Protein AF-A0A484NCB9-F1 (afdb_monomer_lite)

Structure (mmCIF, N/CA/C/O backbone):
data_AF-A0A484NCB9-F1
#
_entry.id   AF-A0A484NCB9-F1
#
loop_
_atom_site.group_PDB
_atom_site.id
_atom_site.type_symbol
_atom_site.label_atom_id
_atom_site.label_alt_id
_atom_site.label_comp_id
_atom_site.label_asym_id
_atom_site.label_entity_id
_atom_site.label_seq_id
_atom_site.pdbx_PDB_ins_code
_atom_site.Cartn_x
_atom_site.Cartn_y
_atom_site.Cartn_z
_atom_site.occupancy
_atom_site.B_iso_or_equiv
_atom_site.auth_seq_id
_atom_site.auth_comp_id
_atom_site.auth_asym_id
_atom_site.auth_atom_id
_atom_site.pdbx_PDB_model_num
ATOM 1 N N . MET A 1 1 ? 12.547 0.772 23.550 1.00 49.09 1 MET A N 1
ATOM 2 C CA . MET A 1 1 ? 12.240 -0.374 22.658 1.00 49.09 1 MET A CA 1
ATOM 3 C C . MET A 1 1 ? 11.432 0.002 21.409 1.00 49.09 1 MET A C 1
ATOM 5 O O . MET A 1 1 ? 11.645 -0.627 20.385 1.00 49.09 1 MET A O 1
ATOM 9 N N . ALA A 1 2 ? 10.554 1.018 21.429 1.00 60.69 2 ALA A N 1
ATOM 10 C CA . ALA A 1 2 ? 9.717 1.376 20.268 1.00 60.69 2 ALA A CA 1
ATOM 11 C C . ALA A 1 2 ? 10.479 1.891 19.018 1.00 60.69 2 ALA A C 1
ATOM 13 O O . ALA A 1 2 ? 9.976 1.778 17.903 1.00 60.69 2 ALA A O 1
ATOM 14 N N . THR A 1 3 ? 11.689 2.433 19.180 1.00 77.19 3 THR A N 1
ATOM 15 C CA . THR A 1 3 ? 12.475 3.041 18.088 1.00 77.19 3 THR A CA 1
ATOM 16 C C . THR A 1 3 ? 13.077 2.011 17.131 1.00 77.19 3 THR A C 1
ATOM 18 O O . THR A 1 3 ? 12.966 2.175 15.920 1.00 77.19 3 THR A O 1
ATOM 21 N N . ALA A 1 4 ? 13.616 0.906 17.653 1.00 82.25 4 ALA A N 1
ATOM 22 C CA . ALA A 1 4 ? 14.256 -0.137 16.847 1.00 82.25 4 ALA A CA 1
ATOM 23 C C . ALA A 1 4 ? 13.280 -0.809 15.860 1.00 82.25 4 ALA A C 1
ATOM 25 O O . ALA A 1 4 ? 13.630 -1.084 14.714 1.00 82.25 4 ALA A O 1
ATOM 26 N N . PHE A 1 5 ? 12.025 -1.020 16.274 1.00 73.25 5 PHE A N 1
ATOM 27 C CA . PHE A 1 5 ? 10.993 -1.581 15.398 1.00 73.25 5 PHE A CA 1
ATOM 28 C C . PHE A 1 5 ? 10.571 -0.599 14.296 1.00 73.25 5 PHE A C 1
ATOM 30 O O . PHE A 1 5 ? 10.388 -0.995 13.145 1.00 73.25 5 PHE A O 1
ATOM 37 N N . ALA A 1 6 ? 10.450 0.692 14.622 1.00 79.25 6 ALA A N 1
ATOM 38 C CA . ALA A 1 6 ? 10.128 1.727 13.643 1.00 79.25 6 ALA A CA 1
ATOM 39 C C . ALA A 1 6 ? 11.244 1.894 12.596 1.00 79.25 6 ALA A C 1
ATOM 41 O O . ALA A 1 6 ? 10.955 2.031 11.406 1.00 79.25 6 ALA A O 1
ATOM 42 N N . GLU A 1 7 ? 12.508 1.830 13.018 1.00 80.44 7 GLU A N 1
ATOM 43 C CA . GLU A 1 7 ? 13.670 1.855 12.125 1.00 80.44 7 GLU A CA 1
ATOM 44 C C . GLU A 1 7 ? 13.722 0.624 11.221 1.00 80.44 7 GLU A C 1
ATOM 46 O O . GLU A 1 7 ? 13.860 0.773 10.006 1.00 80.44 7 GLU A O 1
ATOM 51 N N . TRP A 1 8 ? 13.522 -0.577 11.772 1.00 82.75 8 TRP A N 1
ATOM 52 C CA . TRP A 1 8 ? 13.473 -1.809 10.983 1.00 82.75 8 TRP A CA 1
ATOM 53 C C . TRP A 1 8 ? 12.326 -1.803 9.967 1.00 82.75 8 TRP A C 1
ATOM 55 O O . TRP A 1 8 ? 12.533 -2.154 8.806 1.00 82.75 8 TRP A O 1
ATOM 65 N N . ASN A 1 9 ? 11.134 -1.345 10.360 1.00 79.38 9 ASN A N 1
ATOM 66 C CA . ASN A 1 9 ? 9.989 -1.224 9.458 1.00 79.38 9 ASN A CA 1
ATOM 67 C C . ASN A 1 9 ? 10.282 -0.228 8.320 1.00 79.38 9 ASN A C 1
ATOM 69 O O . ASN A 1 9 ? 10.051 -0.511 7.142 1.00 79.38 9 ASN A O 1
ATOM 73 N N . ARG A 1 10 ? 10.886 0.921 8.649 1.00 78.56 10 ARG A N 1
ATOM 74 C CA . ARG A 1 10 ? 11.286 1.927 7.658 1.00 78.56 10 ARG A CA 1
ATOM 75 C C . ARG A 1 10 ? 12.380 1.424 6.715 1.00 78.56 10 ARG A C 1
ATOM 77 O O . ARG A 1 10 ? 12.344 1.765 5.537 1.00 78.56 10 ARG A O 1
ATOM 84 N N . ALA A 1 11 ? 13.330 0.639 7.213 1.00 77.12 11 ALA A N 1
ATOM 85 C CA . ALA A 1 11 ? 14.410 0.073 6.411 1.00 77.12 11 ALA A CA 1
ATOM 86 C C . ALA A 1 11 ? 13.930 -1.082 5.516 1.00 77.12 11 ALA A C 1
ATOM 88 O O . ALA A 1 11 ? 14.348 -1.182 4.366 1.00 77.12 11 ALA A O 1
ATOM 89 N N . THR A 1 12 ? 13.036 -1.930 6.031 1.00 73.44 12 THR A N 1
ATOM 90 C CA . THR A 1 12 ? 12.596 -3.166 5.366 1.00 73.44 12 THR A CA 1
ATOM 91 C C . THR A 1 12 ? 11.456 -2.915 4.381 1.00 73.44 12 THR A C 1
ATOM 93 O O . THR A 1 12 ? 11.508 -3.366 3.239 1.00 73.44 12 THR A O 1
ATOM 96 N N . PHE A 1 13 ? 10.431 -2.169 4.799 1.00 70.94 13 PHE A N 1
ATOM 97 C CA . PHE A 1 13 ? 9.233 -1.915 3.990 1.00 70.94 13 PHE A CA 1
ATOM 98 C C . PHE A 1 13 ? 9.191 -0.485 3.447 1.00 70.94 13 PHE A C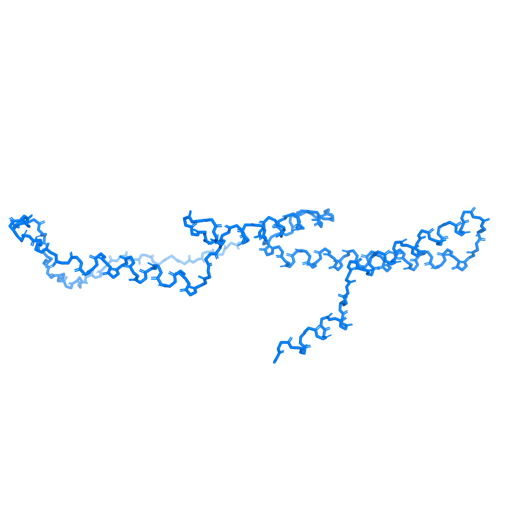 1
ATOM 100 O O . PHE A 1 13 ? 8.660 -0.240 2.359 1.00 70.94 13 PHE A O 1
ATOM 107 N N . GLY A 1 14 ? 9.779 0.466 4.178 1.00 82.56 14 GLY A N 1
ATOM 108 C CA . GLY A 1 14 ? 9.741 1.880 3.820 1.00 82.56 14 GLY A CA 1
ATOM 109 C C . GLY A 1 14 ? 8.308 2.394 3.682 1.00 82.56 14 GLY A C 1
ATOM 110 O O . GLY A 1 14 ? 7.394 1.954 4.374 1.00 82.56 14 GLY A O 1
ATOM 111 N N . ASN A 1 15 ? 8.096 3.352 2.778 1.00 85.69 15 ASN A N 1
ATOM 112 C CA . ASN A 1 15 ? 6.755 3.825 2.442 1.00 85.69 15 ASN A CA 1
ATOM 113 C C . AS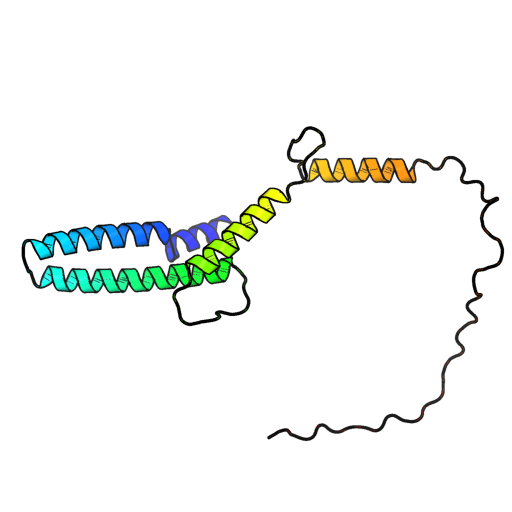N A 1 15 ? 6.278 3.158 1.141 1.00 85.69 15 ASN A C 1
ATOM 115 O O . ASN A 1 15 ? 6.596 3.627 0.044 1.00 85.69 15 ASN A O 1
ATOM 119 N N . ILE A 1 16 ? 5.501 2.078 1.279 1.00 88.56 16 ILE A N 1
ATOM 120 C CA . ILE A 1 16 ? 4.939 1.289 0.167 1.00 88.56 16 ILE A CA 1
ATOM 121 C C . ILE A 1 16 ? 4.144 2.184 -0.801 1.00 88.56 16 ILE A C 1
ATOM 123 O O . ILE A 1 16 ? 4.337 2.116 -2.016 1.00 88.56 16 ILE A O 1
ATOM 127 N N . HIS A 1 17 ? 3.340 3.114 -0.277 1.00 87.19 17 HIS A N 1
ATOM 128 C CA . HIS A 1 17 ? 2.559 4.057 -1.085 1.00 87.19 17 HIS A CA 1
ATOM 129 C C . HIS A 1 17 ? 3.455 4.990 -1.911 1.00 87.19 17 HIS A C 1
ATOM 131 O O . HIS A 1 17 ? 3.203 5.231 -3.095 1.00 87.19 17 HIS A O 1
ATOM 137 N N . GLN A 1 18 ? 4.539 5.491 -1.312 1.00 90.00 18 GLN A N 1
ATOM 138 C CA . GLN A 1 18 ? 5.505 6.332 -2.016 1.00 90.00 18 GLN A CA 1
ATOM 139 C C . GLN A 1 18 ? 6.270 5.535 -3.080 1.00 90.00 18 GLN A C 1
ATOM 141 O O . GLN A 1 18 ? 6.493 6.042 -4.182 1.00 90.00 18 GLN A O 1
ATOM 146 N N . ARG A 1 19 ? 6.639 4.282 -2.786 1.00 91.31 19 ARG A N 1
ATOM 147 C CA . ARG A 1 19 ? 7.293 3.376 -3.740 1.00 91.31 19 ARG A CA 1
ATOM 148 C C . ARG A 1 19 ? 6.407 3.131 -4.960 1.00 91.31 19 ARG A C 1
ATOM 150 O O . ARG A 1 19 ? 6.865 3.343 -6.081 1.00 91.31 19 ARG A O 1
ATOM 157 N N . LYS A 1 20 ? 5.134 2.790 -4.746 1.00 92.69 20 LYS A N 1
ATOM 158 C CA . LYS A 1 20 ? 4.115 2.640 -5.797 1.00 92.69 20 LYS A CA 1
ATOM 159 C C . LYS A 1 20 ? 3.980 3.905 -6.646 1.00 92.69 20 LYS A C 1
ATOM 161 O O . LYS A 1 20 ? 4.062 3.837 -7.870 1.00 92.69 20 LYS A O 1
ATOM 166 N N . LYS A 1 21 ? 3.866 5.079 -6.013 1.00 93.75 21 LYS A N 1
ATOM 167 C CA . LYS A 1 21 ? 3.795 6.373 -6.717 1.00 93.75 21 LYS A CA 1
ATOM 168 C C . LYS A 1 21 ? 5.025 6.624 -7.594 1.00 93.75 21 LYS A C 1
ATOM 170 O O . LYS A 1 21 ? 4.892 7.083 -8.726 1.00 93.75 21 LYS A O 1
ATOM 175 N N . ASN A 1 22 ? 6.218 6.318 -7.089 1.00 94.69 22 ASN A N 1
ATOM 176 C CA . ASN A 1 22 ? 7.464 6.481 -7.835 1.00 94.69 22 ASN A CA 1
ATOM 177 C C . ASN A 1 22 ? 7.567 5.492 -9.007 1.00 94.69 22 ASN A C 1
ATOM 179 O O . ASN A 1 22 ? 8.010 5.881 -10.086 1.00 94.69 22 ASN A O 1
ATOM 183 N N . LEU A 1 23 ? 7.151 4.236 -8.816 1.00 95.12 23 LEU A N 1
ATOM 184 C CA . LEU A 1 23 ? 7.132 3.224 -9.876 1.00 95.12 23 LEU A CA 1
ATOM 185 C C . LEU A 1 23 ? 6.174 3.610 -11.006 1.00 95.12 23 LEU A C 1
ATOM 187 O O . LEU A 1 23 ? 6.597 3.589 -12.158 1.00 95.12 23 LEU A O 1
ATOM 191 N N . ASN A 1 24 ? 4.960 4.068 -10.685 1.00 95.44 24 ASN A N 1
ATOM 192 C CA . ASN A 1 24 ? 4.003 4.557 -11.685 1.00 95.44 24 ASN A CA 1
ATOM 193 C C . ASN A 1 24 ? 4.574 5.721 -12.502 1.00 95.44 24 ASN A C 1
ATOM 195 O O . ASN A 1 24 ? 4.592 5.657 -13.726 1.00 95.44 24 ASN A O 1
ATOM 199 N N . LYS A 1 25 ? 5.154 6.735 -11.844 1.00 96.56 25 LYS A N 1
ATOM 200 C CA . LYS A 1 25 ? 5.793 7.866 -12.544 1.00 96.56 25 LYS A CA 1
ATOM 201 C C . LYS A 1 25 ? 6.924 7.427 -13.475 1.00 96.56 25 LYS A C 1
ATOM 203 O O . LYS A 1 25 ? 7.066 7.954 -14.576 1.00 96.56 25 LYS A O 1
ATOM 208 N N . ARG A 1 26 ? 7.758 6.480 -13.032 1.00 96.25 26 ARG A N 1
ATOM 209 C CA . ARG A 1 26 ? 8.851 5.943 -13.856 1.00 96.25 26 ARG A CA 1
ATOM 210 C C . ARG A 1 26 ? 8.310 5.154 -15.041 1.00 96.25 26 ARG A C 1
ATOM 212 O O . ARG A 1 26 ? 8.841 5.303 -16.135 1.00 96.25 26 ARG A O 1
ATOM 219 N N . LEU A 1 27 ? 7.269 4.351 -14.829 1.00 95.94 27 LEU A N 1
ATOM 220 C CA . LEU A 1 27 ? 6.626 3.573 -15.882 1.00 95.94 27 LEU A CA 1
ATOM 221 C C . LEU A 1 27 ? 5.996 4.491 -16.935 1.00 95.94 27 LEU A C 1
ATOM 223 O O . LEU A 1 27 ? 6.261 4.310 -18.115 1.00 95.94 27 LEU A O 1
ATOM 227 N N . GLU A 1 28 ? 5.273 5.533 -16.518 1.00 95.44 28 GLU A N 1
ATOM 228 C CA . GLU A 1 28 ? 4.736 6.559 -17.421 1.00 95.44 28 GLU A CA 1
ATOM 229 C C . GLU A 1 28 ? 5.830 7.246 -18.246 1.00 95.44 28 GLU A C 1
ATOM 231 O O . GLU A 1 28 ? 5.651 7.483 -19.439 1.00 95.44 28 GLU A O 1
ATOM 236 N N . GLY A 1 29 ? 6.965 7.582 -17.623 1.00 95.06 29 GLY A N 1
ATOM 237 C CA . GLY A 1 29 ? 8.095 8.193 -18.323 1.00 95.06 29 GLY A CA 1
ATOM 238 C C . GLY A 1 29 ? 8.714 7.262 -19.368 1.00 95.06 29 GLY A C 1
ATOM 239 O O . GLY A 1 29 ? 9.022 7.700 -20.473 1.00 95.06 29 GLY A O 1
ATOM 240 N N . VAL A 1 30 ? 8.857 5.973 -19.041 1.00 94.00 30 VAL A N 1
ATOM 241 C CA . VAL A 1 30 ? 9.361 4.957 -19.978 1.00 94.00 30 VAL A CA 1
ATOM 242 C C . VAL A 1 30 ? 8.371 4.716 -21.113 1.00 94.00 30 VAL A C 1
ATOM 244 O O . VAL A 1 30 ? 8.799 4.635 -22.260 1.00 94.00 30 VAL A O 1
ATOM 247 N N . GLN A 1 31 ? 7.069 4.674 -20.822 1.00 93.06 31 GLN A N 1
ATOM 248 C CA . GLN A 1 31 ? 6.034 4.508 -21.839 1.00 93.06 31 GLN A CA 1
ATOM 249 C C . GLN A 1 31 ? 6.045 5.675 -22.832 1.00 93.06 31 GLN A C 1
ATOM 251 O O . GLN A 1 31 ? 6.159 5.454 -24.031 1.00 93.06 31 GLN A O 1
ATOM 256 N N . ARG A 1 32 ? 6.086 6.920 -22.334 1.00 94.19 32 ARG A N 1
ATOM 257 C CA . ARG A 1 32 ? 6.228 8.115 -23.184 1.00 94.19 32 ARG A CA 1
ATOM 258 C C . ARG A 1 32 ? 7.506 8.094 -24.024 1.00 94.19 32 ARG A C 1
ATOM 260 O O . ARG A 1 32 ? 7.520 8.586 -25.149 1.00 94.19 32 ARG A O 1
ATOM 267 N N . ALA A 1 33 ? 8.607 7.565 -23.491 1.00 92.00 33 ALA A N 1
ATOM 268 C CA . ALA A 1 33 ? 9.848 7.433 -24.251 1.00 92.00 33 ALA A CA 1
ATOM 269 C C . ALA A 1 33 ? 9.730 6.377 -25.364 1.00 92.00 33 ALA A C 1
ATOM 271 O O . ALA A 1 33 ? 10.230 6.606 -26.466 1.00 92.00 33 ALA A O 1
ATOM 272 N N . LEU A 1 34 ? 9.042 5.261 -25.095 1.00 92.19 34 LEU A N 1
ATOM 273 C CA . LEU A 1 34 ? 8.769 4.201 -26.070 1.00 92.19 34 LEU A CA 1
ATOM 274 C C . LEU A 1 34 ? 7.848 4.665 -27.202 1.00 92.19 34 LEU A C 1
ATOM 276 O O . LEU A 1 34 ? 8.112 4.311 -28.349 1.00 92.19 34 LEU A O 1
ATOM 280 N N . ASP A 1 35 ? 6.851 5.504 -26.900 1.00 90.88 35 ASP A N 1
ATOM 281 C CA . ASP A 1 35 ? 5.950 6.095 -27.902 1.00 90.88 35 ASP A CA 1
ATOM 282 C C . ASP A 1 35 ? 6.715 6.951 -28.930 1.00 90.88 35 ASP A C 1
ATOM 284 O O . ASP A 1 35 ? 6.323 7.045 -30.090 1.00 90.88 35 ASP A O 1
ATOM 288 N N . ASN A 1 36 ? 7.838 7.552 -28.520 1.00 89.38 36 ASN A N 1
ATOM 289 C CA . ASN A 1 36 ? 8.696 8.345 -29.400 1.00 89.38 36 ASN A CA 1
ATOM 290 C C . ASN A 1 36 ? 9.741 7.495 -30.136 1.00 89.38 36 ASN A C 1
ATOM 292 O O . ASN A 1 36 ? 9.995 7.710 -31.322 1.00 89.38 36 ASN A O 1
ATOM 296 N N . LYS A 1 37 ? 10.417 6.577 -29.428 1.00 85.50 37 LYS A N 1
ATOM 297 C CA . LYS A 1 37 ? 11.475 5.726 -29.990 1.00 85.50 37 LYS A CA 1
ATOM 298 C C . LYS A 1 37 ? 11.480 4.345 -29.345 1.00 85.50 37 LYS A C 1
ATOM 300 O O . LYS A 1 37 ? 11.739 4.186 -28.152 1.00 85.50 37 LYS A O 1
ATOM 305 N N . HIS A 1 38 ? 11.326 3.325 -30.181 1.00 85.62 38 HIS A N 1
ATOM 306 C CA . HIS A 1 38 ? 11.371 1.936 -29.750 1.00 85.62 38 HIS A CA 1
ATOM 307 C C . HIS A 1 38 ? 12.826 1.477 -29.555 1.00 85.62 38 HIS A C 1
ATOM 309 O O . HIS A 1 38 ? 13.538 1.197 -30.517 1.00 85.62 38 HIS A O 1
ATOM 315 N N . HIS A 1 39 ? 13.285 1.406 -28.301 1.00 91.12 39 HIS A N 1
ATOM 316 C CA . HIS A 1 39 ? 14.633 0.939 -27.964 1.00 91.12 39 HIS A CA 1
ATOM 317 C C . HIS A 1 39 ? 14.579 -0.331 -27.092 1.00 91.12 39 HIS A C 1
ATOM 319 O O . HIS A 1 39 ? 13.900 -0.327 -26.060 1.00 91.12 39 HIS A O 1
ATOM 325 N N . PRO A 1 40 ? 15.323 -1.408 -27.419 1.00 90.69 40 PRO A N 1
ATOM 326 C CA . PRO A 1 40 ? 15.273 -2.670 -26.671 1.00 90.69 40 PRO A CA 1
ATOM 327 C C . PRO A 1 40 ? 15.555 -2.534 -25.167 1.00 90.69 40 PRO A C 1
ATOM 329 O O . PRO A 1 40 ? 14.960 -3.240 -24.350 1.00 90.69 40 PRO A O 1
ATOM 332 N N . SER A 1 41 ? 16.431 -1.601 -24.770 1.00 91.62 41 SER A N 1
ATOM 333 C CA . SER A 1 41 ? 16.714 -1.355 -23.347 1.00 91.62 41 SER A CA 1
ATOM 334 C C . SER A 1 41 ? 15.523 -0.749 -22.596 1.00 91.62 41 SER A C 1
ATOM 336 O O . SER A 1 41 ? 15.322 -1.086 -21.429 1.00 91.62 41 SER A O 1
ATOM 338 N N . LEU A 1 42 ? 14.710 0.085 -23.257 1.00 92.00 42 LEU A N 1
ATOM 339 C CA . LEU A 1 42 ? 13.512 0.687 -22.668 1.00 92.00 42 LEU A CA 1
ATOM 340 C C . LEU A 1 42 ? 12.427 -0.368 -22.454 1.00 92.00 42 LEU A C 1
ATOM 342 O O . LEU A 1 42 ? 11.849 -0.412 -21.376 1.00 92.00 42 LEU A O 1
ATOM 346 N N . ILE A 1 43 ? 12.241 -1.291 -23.401 1.00 92.69 43 ILE A N 1
ATOM 347 C CA . ILE A 1 43 ? 11.312 -2.428 -23.254 1.00 92.69 43 ILE A CA 1
ATOM 348 C C . ILE A 1 43 ? 11.728 -3.314 -22.069 1.00 92.69 43 ILE A C 1
ATOM 350 O O . ILE A 1 43 ? 10.906 -3.734 -21.252 1.00 92.69 43 ILE A O 1
ATOM 354 N N . LYS A 1 44 ? 13.031 -3.602 -21.939 1.00 94.88 44 LYS A N 1
ATOM 355 C CA . LYS A 1 44 ? 13.557 -4.381 -20.807 1.00 94.88 44 LYS A CA 1
ATOM 356 C C . LYS A 1 44 ? 13.333 -3.656 -19.476 1.00 94.88 44 LYS A C 1
ATOM 358 O O . LYS A 1 44 ? 12.998 -4.300 -18.478 1.00 94.88 44 LYS A O 1
ATOM 363 N N . LEU A 1 45 ? 13.513 -2.335 -19.458 1.00 94.56 45 LEU A N 1
ATOM 364 C CA . LEU A 1 45 ? 13.265 -1.498 -18.287 1.00 94.56 45 LEU A CA 1
ATOM 365 C C . LEU A 1 45 ? 11.776 -1.460 -17.923 1.00 94.56 45 LEU A C 1
ATOM 367 O O . LEU A 1 45 ? 11.445 -1.640 -16.757 1.00 94.56 45 LEU A O 1
ATOM 371 N N . GLU A 1 46 ? 10.888 -1.305 -18.900 1.00 94.62 46 GLU A N 1
ATOM 372 C CA . GLU A 1 46 ? 9.437 -1.328 -18.715 1.00 94.62 46 GLU A CA 1
ATOM 373 C C . GLU A 1 46 ? 8.982 -2.652 -18.083 1.00 94.62 46 GLU A C 1
ATOM 375 O O . GLU A 1 46 ? 8.337 -2.656 -17.034 1.00 94.62 46 GLU A O 1
ATOM 380 N N . LYS A 1 47 ? 9.422 -3.792 -18.637 1.00 95.56 47 LYS A N 1
ATOM 381 C CA . LYS A 1 47 ? 9.150 -5.126 -18.071 1.00 95.56 47 LYS A CA 1
ATOM 382 C C . LYS A 1 47 ? 9.675 -5.288 -16.645 1.00 95.56 47 LYS A C 1
ATOM 384 O O . LYS A 1 47 ? 9.108 -6.044 -15.858 1.00 95.56 47 LYS A O 1
ATOM 389 N N . LYS A 1 48 ? 10.790 -4.640 -16.298 1.00 96.50 48 LYS A N 1
ATOM 390 C CA . LYS A 1 48 ? 11.302 -4.633 -14.921 1.00 96.50 48 LYS A CA 1
ATOM 391 C C . LYS A 1 48 ? 10.399 -3.799 -14.010 1.00 96.50 48 LYS A C 1
ATOM 393 O O . LYS A 1 48 ? 9.998 -4.293 -12.966 1.00 96.50 48 LYS A O 1
ATOM 398 N N . LEU A 1 49 ? 10.045 -2.584 -14.426 1.00 96.00 49 LEU A N 1
ATOM 399 C CA . LEU A 1 49 ? 9.195 -1.682 -13.647 1.00 96.00 49 LEU A CA 1
ATOM 400 C C . LEU A 1 49 ? 7.799 -2.262 -13.401 1.00 96.00 49 LEU A C 1
ATOM 402 O O . LEU A 1 49 ? 7.298 -2.131 -12.290 1.00 96.00 49 LEU A O 1
ATOM 406 N N . ARG A 1 50 ? 7.204 -2.941 -14.391 1.00 95.44 50 ARG A N 1
ATOM 407 C CA . ARG A 1 50 ? 5.920 -3.645 -14.234 1.00 95.44 50 ARG A CA 1
ATOM 408 C C . ARG A 1 50 ? 5.994 -4.733 -13.159 1.00 95.44 50 ARG A C 1
ATOM 410 O O . ARG A 1 50 ? 5.181 -4.732 -12.248 1.00 95.44 50 ARG A O 1
ATOM 417 N N . ARG A 1 51 ? 7.026 -5.584 -13.192 1.00 96.00 51 ARG A N 1
ATOM 418 C CA . ARG A 1 51 ? 7.242 -6.611 -12.152 1.00 96.00 51 ARG A CA 1
ATOM 419 C C . ARG A 1 51 ? 7.465 -6.005 -10.767 1.00 96.00 51 ARG A C 1
ATOM 421 O O . ARG A 1 51 ? 6.929 -6.498 -9.781 1.00 96.00 51 ARG A O 1
ATOM 428 N N . ASP A 1 52 ? 8.250 -4.932 -10.683 1.00 94.25 52 ASP A N 1
ATOM 429 C CA . ASP A 1 52 ? 8.485 -4.233 -9.417 1.00 94.25 52 ASP A CA 1
ATOM 430 C C . ASP A 1 52 ? 7.190 -3.599 -8.872 1.00 94.25 52 ASP A C 1
ATOM 432 O O . ASP A 1 52 ? 6.995 -3.544 -7.654 1.00 94.25 52 ASP A O 1
ATOM 436 N N . LEU A 1 53 ? 6.309 -3.128 -9.761 1.00 94.19 53 LEU A N 1
ATOM 437 C CA . LEU A 1 53 ? 4.998 -2.588 -9.414 1.00 94.19 53 LEU A CA 1
ATOM 438 C C . LEU A 1 53 ? 4.058 -3.683 -8.908 1.00 94.19 53 LEU A C 1
ATOM 440 O O . LEU A 1 53 ? 3.499 -3.500 -7.831 1.00 94.19 53 LEU A O 1
ATOM 444 N N . ASP A 1 54 ? 3.956 -4.820 -9.599 1.00 92.12 54 ASP A N 1
ATOM 445 C CA . ASP A 1 54 ? 3.131 -5.959 -9.164 1.00 92.12 54 ASP A CA 1
ATOM 446 C C . ASP A 1 54 ? 3.541 -6.444 -7.770 1.00 92.12 54 ASP A C 1
ATOM 448 O O . ASP A 1 54 ? 2.704 -6.577 -6.879 1.00 92.12 54 ASP A O 1
ATOM 452 N N . ASN A 1 55 ? 4.847 -6.592 -7.530 1.00 91.75 55 ASN A N 1
ATOM 453 C CA . ASN A 1 55 ? 5.365 -6.945 -6.207 1.00 91.75 55 ASN A CA 1
ATOM 454 C C . ASN A 1 55 ? 4.977 -5.911 -5.139 1.00 91.75 55 ASN A C 1
ATOM 456 O O . ASN A 1 55 ? 4.641 -6.268 -4.012 1.00 91.75 55 ASN A O 1
ATOM 460 N N . THR A 1 56 ? 5.020 -4.620 -5.481 1.00 91.81 56 THR A N 1
ATOM 461 C CA . THR A 1 56 ? 4.652 -3.542 -4.551 1.00 91.81 56 THR A CA 1
ATOM 462 C C . THR A 1 56 ? 3.145 -3.541 -4.267 1.00 91.81 56 THR A C 1
ATOM 464 O O . THR A 1 56 ? 2.744 -3.296 -3.132 1.00 91.81 56 THR A O 1
ATOM 467 N N . LEU A 1 57 ? 2.311 -3.829 -5.270 1.00 89.31 57 LEU A N 1
ATOM 468 C CA . LEU A 1 57 ? 0.857 -3.933 -5.120 1.00 89.31 57 LEU A CA 1
ATOM 469 C C . LEU A 1 57 ? 0.466 -5.131 -4.251 1.00 89.31 57 LEU A C 1
ATOM 471 O O . LEU A 1 57 ? -0.374 -4.990 -3.369 1.00 89.31 57 LEU A O 1
ATOM 475 N N . HIS A 1 58 ? 1.131 -6.271 -4.430 1.00 87.75 58 HIS A N 1
ATOM 476 C CA . HIS A 1 58 ? 0.913 -7.443 -3.586 1.00 87.75 58 HIS A CA 1
ATOM 477 C C . HIS A 1 58 ? 1.294 -7.181 -2.118 1.00 87.75 58 HIS A C 1
ATOM 479 O O . HIS A 1 58 ? 0.570 -7.546 -1.194 1.00 87.75 58 HIS A O 1
ATOM 485 N N . GLN A 1 59 ? 2.400 -6.471 -1.878 1.00 88.12 59 GLN A N 1
ATOM 486 C CA . GLN A 1 59 ? 2.772 -6.036 -0.527 1.00 88.12 59 GLN A CA 1
ATOM 487 C C . GLN A 1 59 ? 1.743 -5.072 0.083 1.00 88.12 59 GLN A C 1
ATOM 489 O O . GLN A 1 59 ? 1.434 -5.174 1.269 1.00 88.12 59 GLN A O 1
ATOM 494 N N . GLU A 1 60 ? 1.213 -4.137 -0.712 1.00 88.25 60 GLU A N 1
ATOM 495 C CA . GLU A 1 60 ? 0.154 -3.212 -0.287 1.00 88.25 60 GLU A CA 1
ATOM 496 C C . GLU A 1 60 ? -1.132 -3.969 0.085 1.00 88.25 60 GLU A C 1
ATOM 498 O O . GLU A 1 60 ? -1.756 -3.661 1.098 1.00 88.25 60 GLU A O 1
ATOM 503 N N . GLU A 1 61 ? -1.503 -4.992 -0.683 1.00 85.38 61 GLU A N 1
ATOM 504 C CA . GLU A 1 61 ? -2.640 -5.866 -0.392 1.00 85.38 61 GLU A CA 1
ATOM 505 C C . GLU A 1 61 ? -2.489 -6.599 0.942 1.00 85.38 61 GLU A C 1
ATOM 507 O O . GLU A 1 61 ? -3.372 -6.496 1.797 1.00 85.38 61 GLU A O 1
ATOM 512 N N . ILE A 1 62 ? -1.351 -7.261 1.163 1.00 85.31 62 ILE A N 1
ATOM 513 C CA . ILE A 1 62 ? -1.060 -7.950 2.428 1.00 85.31 62 ILE A CA 1
ATOM 514 C C . ILE A 1 62 ? -1.094 -6.965 3.596 1.00 85.31 62 ILE A C 1
ATOM 516 O O . ILE A 1 62 ? -1.661 -7.268 4.647 1.00 85.31 62 ILE A O 1
ATOM 520 N N . PHE A 1 63 ? -0.516 -5.774 3.418 1.00 85.88 63 PHE A N 1
ATOM 521 C CA . PHE A 1 63 ? -0.537 -4.732 4.438 1.00 85.88 63 PHE A CA 1
ATOM 522 C C . PHE A 1 63 ? -1.974 -4.370 4.833 1.00 85.88 63 PHE A C 1
ATOM 524 O O . PHE A 1 63 ? -2.305 -4.369 6.020 1.00 85.88 63 PHE A O 1
ATOM 531 N N . TRP A 1 64 ? -2.850 -4.105 3.859 1.00 84.62 64 TRP A N 1
ATOM 532 C CA . TRP A 1 64 ? -4.240 -3.747 4.148 1.00 84.62 64 TRP A CA 1
ATOM 533 C C . TRP A 1 64 ? -5.031 -4.900 4.753 1.00 84.62 64 TRP A C 1
ATOM 535 O O . TRP A 1 64 ? -5.813 -4.673 5.677 1.00 84.62 64 TRP A O 1
ATOM 545 N N . TYR A 1 65 ? -4.787 -6.126 4.298 1.00 83.44 65 TYR A N 1
ATOM 546 C CA . TYR A 1 65 ? -5.367 -7.323 4.890 1.00 83.44 65 TYR A CA 1
ATOM 547 C C . TYR A 1 65 ? -5.004 -7.444 6.377 1.00 83.44 65 TYR A C 1
ATOM 549 O O . TYR A 1 65 ? -5.894 -7.486 7.229 1.00 83.44 65 TYR A O 1
ATOM 557 N N . GLN A 1 66 ? -3.712 -7.373 6.713 1.00 84.69 66 GLN A N 1
ATOM 558 C CA . GLN A 1 66 ? -3.236 -7.432 8.099 1.00 84.69 66 GLN A CA 1
ATOM 559 C C . GLN A 1 66 ? -3.838 -6.320 8.966 1.00 84.69 66 GLN A C 1
ATOM 561 O O . GLN A 1 66 ? -4.272 -6.569 10.091 1.00 84.69 66 GLN A O 1
ATOM 566 N N . GLN A 1 67 ? -3.905 -5.092 8.442 1.00 83.75 67 GLN A N 1
ATOM 567 C CA . GLN A 1 67 ? -4.504 -3.961 9.154 1.00 83.75 67 GLN A CA 1
ATOM 568 C C . GLN A 1 67 ? -6.015 -4.125 9.358 1.00 83.75 67 GLN A C 1
ATOM 570 O O . GLN A 1 67 ? -6.558 -3.652 10.358 1.00 83.75 67 GLN A O 1
ATOM 575 N N . SER A 1 68 ? -6.707 -4.794 8.432 1.00 82.06 68 SER A N 1
ATOM 576 C CA . SER A 1 68 ? -8.151 -4.998 8.521 1.00 82.06 68 SER A CA 1
ATOM 577 C C . SER A 1 68 ? -8.549 -5.956 9.645 1.00 82.06 68 SER A C 1
ATOM 579 O O . SER A 1 68 ? -9.613 -5.757 10.229 1.00 82.06 68 SER A O 1
ATOM 581 N N . ARG A 1 69 ? -7.687 -6.917 10.022 1.00 82.62 69 ARG A N 1
ATOM 582 C CA . ARG A 1 69 ? -7.985 -7.997 10.990 1.00 82.62 69 ARG A CA 1
ATOM 583 C C . ARG A 1 69 ? -9.226 -8.826 10.620 1.00 82.62 69 ARG A C 1
ATOM 585 O O . ARG A 1 69 ? -9.943 -9.265 11.514 1.00 82.62 69 ARG A O 1
ATOM 592 N N . GLU A 1 70 ? -9.512 -8.968 9.331 1.00 77.12 70 GLU A N 1
ATOM 593 C CA . GLU A 1 70 ? -10.581 -9.841 8.837 1.00 77.12 70 GLU A CA 1
ATOM 594 C C . GLU A 1 70 ? -10.092 -11.295 8.758 1.00 77.12 70 GLU A C 1
ATOM 596 O O . GLU A 1 70 ? -8.905 -11.544 8.559 1.00 77.12 70 GLU A O 1
ATOM 601 N N . GLU A 1 71 ? -11.001 -12.248 8.962 1.00 67.31 71 GLU A N 1
ATOM 602 C CA . GLU A 1 71 ? -10.656 -13.661 9.168 1.00 67.31 71 GLU A CA 1
ATOM 603 C C . GLU A 1 71 ? -10.462 -14.427 7.848 1.00 67.31 71 GLU A C 1
ATOM 605 O O . GLU A 1 71 ? -9.709 -15.397 7.803 1.00 67.31 71 GLU A O 1
ATOM 610 N N . TRP A 1 72 ? -11.122 -13.998 6.765 1.00 61.97 72 TRP A N 1
ATOM 611 C CA . TRP A 1 72 ? -11.124 -14.696 5.476 1.00 61.97 72 TRP A CA 1
ATOM 612 C C . TRP A 1 72 ? -10.808 -13.750 4.312 1.00 61.97 72 TRP A C 1
ATOM 614 O O . TRP A 1 72 ? -11.447 -12.710 4.140 1.00 61.97 72 TRP A O 1
ATOM 624 N N . ILE A 1 73 ? -9.854 -14.153 3.463 1.00 58.50 73 ILE A N 1
ATOM 625 C CA . ILE A 1 73 ? -9.669 -13.594 2.116 1.00 58.50 73 ILE A CA 1
ATOM 626 C C . ILE A 1 73 ? -10.740 -14.225 1.229 1.00 58.50 73 ILE A C 1
ATOM 628 O O . ILE A 1 73 ? -10.506 -15.218 0.539 1.00 58.50 73 ILE A O 1
ATOM 632 N N . THR A 1 74 ? -11.956 -13.692 1.283 1.00 55.81 74 THR A N 1
ATOM 633 C CA . THR A 1 74 ? -13.003 -14.132 0.365 1.00 55.81 74 THR A CA 1
ATOM 634 C C . THR A 1 74 ? -12.729 -13.495 -0.996 1.00 55.81 74 THR A C 1
ATOM 636 O O . THR A 1 74 ? -13.012 -12.320 -1.213 1.00 55.81 74 THR A O 1
ATOM 639 N N . SER A 1 75 ? -12.165 -14.314 -1.888 1.00 51.53 75 SER A N 1
ATOM 640 C CA . SER A 1 75 ? -12.107 -14.138 -3.346 1.00 51.53 75 SER A CA 1
ATOM 641 C C . SER A 1 75 ? -10.962 -13.282 -3.894 1.00 51.53 75 SER A C 1
ATOM 643 O O . SER A 1 75 ? -11.004 -12.063 -3.829 1.00 51.53 75 SER A O 1
ATOM 645 N N . GLY A 1 76 ? -9.974 -13.977 -4.478 1.00 56.34 76 GLY A N 1
ATOM 646 C CA . GLY A 1 76 ? -9.441 -13.921 -5.860 1.00 56.34 76 GLY A CA 1
ATOM 647 C C . GLY A 1 76 ? -9.350 -12.632 -6.687 1.00 56.34 76 GLY A C 1
ATOM 648 O O . GLY A 1 76 ? -8.715 -12.667 -7.737 1.00 56.34 76 GLY A O 1
ATOM 649 N N . ASP A 1 77 ? -9.942 -11.528 -6.261 1.00 56.81 77 ASP A N 1
ATOM 650 C CA . ASP A 1 77 ? -9.820 -10.226 -6.895 1.00 56.81 77 ASP A CA 1
ATOM 651 C C . ASP A 1 77 ? -9.041 -9.320 -5.939 1.00 56.81 77 ASP A C 1
ATOM 653 O O . ASP A 1 77 ? -9.248 -9.381 -4.729 1.00 56.81 77 ASP A O 1
ATOM 657 N N . LEU A 1 78 ? -8.119 -8.519 -6.472 1.00 57.97 78 LEU A N 1
ATOM 658 C CA . LEU A 1 78 ? -7.147 -7.679 -5.751 1.00 57.97 78 LEU A CA 1
ATOM 659 C C . LEU A 1 78 ? -7.833 -6.590 -4.898 1.00 57.97 78 LEU A C 1
ATOM 661 O O . LEU A 1 78 ? -7.745 -5.386 -5.175 1.00 57.97 78 LEU A O 1
ATOM 665 N N . ASN A 1 79 ? -8.558 -6.981 -3.852 1.00 64.19 79 ASN A N 1
ATOM 666 C CA . ASN A 1 79 ? -9.563 -6.154 -3.190 1.00 64.19 79 ASN A CA 1
ATOM 667 C C . ASN A 1 79 ? -8.963 -5.270 -2.086 1.00 64.19 79 ASN A C 1
ATOM 669 O O . ASN A 1 79 ? -9.524 -5.081 -1.007 1.00 64.19 79 ASN A O 1
ATOM 673 N N . THR A 1 80 ? -7.817 -4.658 -2.385 1.00 67.38 80 THR A N 1
ATOM 674 C CA . THR A 1 80 ? -7.185 -3.602 -1.575 1.00 67.38 80 THR A CA 1
ATOM 675 C C . THR A 1 80 ? -8.187 -2.511 -1.183 1.00 67.38 80 THR A C 1
ATOM 677 O O . THR A 1 80 ? -8.155 -2.027 -0.054 1.00 67.38 80 THR A O 1
ATOM 680 N N . LYS A 1 81 ? -9.136 -2.164 -2.070 1.00 76.56 81 LYS A N 1
ATOM 681 C CA . LYS A 1 81 ? -10.211 -1.193 -1.794 1.00 76.56 81 LYS A CA 1
ATOM 682 C C . LYS A 1 81 ? -11.128 -1.626 -0.653 1.00 76.56 81 LYS A C 1
ATOM 684 O O . LYS A 1 81 ? -11.477 -0.781 0.173 1.00 76.56 81 LYS A O 1
ATOM 689 N N . TYR A 1 82 ? -11.508 -2.901 -0.593 1.00 80.50 82 TYR A N 1
ATOM 690 C CA . TYR A 1 82 ? -12.347 -3.427 0.481 1.00 80.50 82 TYR A CA 1
ATOM 691 C C . TYR A 1 82 ? -11.629 -3.304 1.827 1.00 80.50 82 TYR A C 1
ATOM 693 O O . TYR A 1 82 ? -12.114 -2.605 2.720 1.00 80.50 82 TYR A O 1
ATOM 70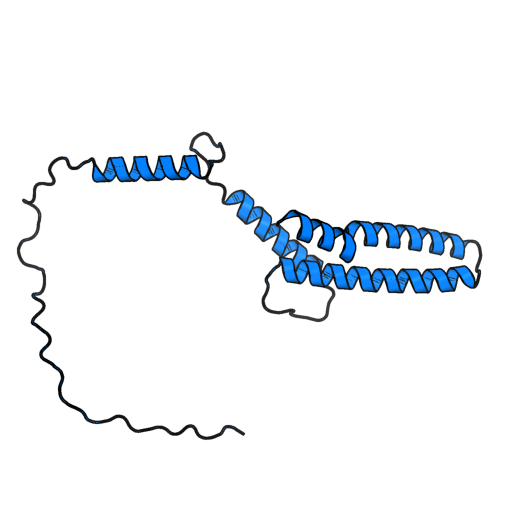1 N N . TYR A 1 83 ? -10.424 -3.869 1.941 1.00 79.69 83 TYR A N 1
ATOM 702 C CA . TYR A 1 83 ? -9.660 -3.837 3.192 1.00 79.69 83 TYR A CA 1
ATOM 703 C C . TYR A 1 83 ? -9.335 -2.409 3.637 1.00 79.69 83 TYR A C 1
ATOM 705 O O . TYR A 1 83 ? -9.507 -2.068 4.806 1.00 79.69 83 TYR A O 1
ATOM 713 N N . HIS A 1 84 ? -8.953 -1.540 2.700 1.00 82.56 84 HIS A N 1
ATOM 714 C CA . HIS A 1 84 ? -8.733 -0.120 2.964 1.00 82.56 84 HIS A CA 1
ATOM 715 C C . HIS A 1 84 ? -9.984 0.562 3.536 1.00 82.56 84 HIS A C 1
ATOM 717 O O . HIS A 1 84 ? -9.909 1.305 4.517 1.00 82.56 84 HIS A O 1
ATOM 723 N N . THR A 1 85 ? -11.152 0.287 2.954 1.00 83.81 85 THR A N 1
ATOM 724 C CA . THR A 1 85 ? -12.429 0.841 3.418 1.00 83.81 85 THR A CA 1
ATOM 725 C C . THR A 1 85 ? -12.764 0.348 4.825 1.00 83.81 85 THR A C 1
ATOM 727 O O . THR A 1 85 ? -13.099 1.160 5.686 1.00 83.81 85 THR A O 1
ATOM 730 N N . ILE A 1 86 ? -12.585 -0.946 5.104 1.00 85.25 86 ILE A N 1
ATOM 731 C CA . ILE A 1 86 ? -12.785 -1.522 6.441 1.00 85.25 86 ILE A CA 1
ATOM 732 C C . ILE A 1 86 ? -11.859 -0.869 7.473 1.00 85.25 86 ILE A C 1
ATOM 734 O O . ILE A 1 86 ? -12.326 -0.443 8.533 1.00 85.25 86 ILE A O 1
ATOM 738 N N . VAL A 1 87 ? -10.564 -0.733 7.167 1.00 85.75 87 VAL A N 1
ATOM 739 C CA . VAL A 1 87 ? -9.596 -0.086 8.068 1.00 85.75 87 VAL A CA 1
ATOM 740 C C . VAL A 1 87 ? -9.997 1.360 8.351 1.00 85.75 87 VAL A C 1
ATOM 742 O O . VAL A 1 87 ? -10.010 1.780 9.510 1.00 85.75 87 VAL A O 1
ATOM 745 N N . ASN A 1 88 ? -10.398 2.111 7.325 1.00 86.06 88 ASN A N 1
ATOM 746 C CA . ASN A 1 88 ? -10.837 3.495 7.490 1.00 86.06 88 ASN A CA 1
ATOM 747 C C . ASN A 1 88 ? -12.121 3.612 8.314 1.00 86.06 88 ASN A C 1
ATOM 749 O O . ASN A 1 88 ? -12.193 4.467 9.195 1.00 86.06 88 ASN A O 1
ATOM 753 N N . ILE A 1 89 ? -13.101 2.729 8.103 1.00 86.38 89 ILE A N 1
ATOM 754 C CA . ILE A 1 89 ? -14.321 2.676 8.920 1.00 86.38 89 ILE A CA 1
ATOM 755 C C . ILE A 1 89 ? -13.967 2.382 10.382 1.00 86.38 89 ILE A C 1
ATOM 757 O O . ILE A 1 89 ? -14.446 3.073 11.281 1.00 86.38 89 ILE A O 1
ATOM 761 N N . LYS A 1 90 ? -13.100 1.394 10.644 1.00 85.31 90 LYS A N 1
ATOM 762 C CA . LYS A 1 90 ? -12.648 1.056 12.005 1.00 85.31 90 LYS A CA 1
ATOM 763 C C . LYS A 1 90 ? -11.919 2.237 12.657 1.00 85.31 90 LYS A C 1
ATOM 765 O O . LYS A 1 90 ? -12.182 2.543 13.820 1.00 85.31 90 LYS A O 1
ATOM 770 N N . LYS A 1 91 ? -11.059 2.940 11.914 1.00 84.88 91 LYS A N 1
ATOM 771 C CA . LYS A 1 91 ? -10.356 4.143 12.386 1.00 84.88 91 LYS A CA 1
ATOM 772 C C . LYS A 1 91 ? -11.325 5.282 12.713 1.00 84.88 91 LYS A C 1
ATOM 774 O O . LYS A 1 91 ? -11.230 5.854 13.795 1.00 84.88 91 LYS A O 1
ATOM 779 N N . ALA A 1 92 ? -12.280 5.566 11.829 1.00 83.31 92 ALA A N 1
ATOM 780 C CA . ALA A 1 92 ? -13.294 6.597 12.041 1.00 83.31 92 ALA A CA 1
ATOM 781 C C . ALA A 1 92 ? -14.195 6.276 13.246 1.00 83.31 92 ALA A C 1
ATOM 783 O O . ALA A 1 92 ? -14.470 7.152 14.062 1.00 83.31 92 ALA A O 1
ATOM 784 N N . ARG A 1 93 ? -14.599 5.008 13.416 1.00 79.81 93 ARG A N 1
ATOM 785 C CA . ARG A 1 93 ? -15.337 4.557 14.608 1.00 79.81 93 ARG A CA 1
ATOM 786 C C . ARG A 1 93 ? -14.527 4.772 15.884 1.00 79.81 93 ARG A C 1
ATOM 788 O O . ARG A 1 93 ? -15.055 5.356 16.818 1.00 79.81 93 ARG A O 1
ATOM 795 N N . ARG A 1 94 ? -13.245 4.383 15.913 1.00 75.44 94 ARG A N 1
ATOM 796 C CA . ARG A 1 94 ? -12.360 4.627 17.071 1.00 75.44 94 ARG A CA 1
ATOM 797 C C . ARG A 1 94 ? -12.237 6.112 17.411 1.00 75.44 94 ARG A C 1
ATOM 799 O O . ARG A 1 94 ? -12.285 6.459 18.579 1.00 75.44 94 ARG A O 1
ATOM 806 N N . GLN A 1 95 ? -12.121 6.978 16.405 1.00 70.25 95 GLN A N 1
ATOM 807 C CA . GLN A 1 95 ? -12.078 8.430 16.611 1.00 70.25 95 GLN A CA 1
ATOM 808 C C . GLN A 1 95 ? -13.404 8.979 17.158 1.00 70.25 95 GLN A C 1
ATOM 810 O O . GLN A 1 95 ? -13.394 9.868 17.998 1.00 70.25 95 GLN A O 1
ATOM 815 N N . LYS A 1 96 ? -14.546 8.433 16.719 1.00 65.81 96 LYS A N 1
ATOM 816 C CA . LYS A 1 96 ? -15.876 8.837 17.199 1.00 65.81 96 LYS A CA 1
ATOM 817 C C . LYS A 1 96 ? -16.196 8.331 18.614 1.00 65.81 96 LYS A C 1
ATOM 819 O O . LYS A 1 96 ? -16.996 8.960 19.290 1.00 65.81 96 LYS A O 1
ATOM 824 N N . ILE A 1 97 ? -15.583 7.230 19.058 1.00 63.62 97 ILE A N 1
ATOM 825 C CA . ILE A 1 97 ? -15.732 6.675 20.422 1.00 63.62 97 ILE A CA 1
ATOM 826 C C . ILE A 1 97 ? -14.994 7.530 21.480 1.00 63.62 97 ILE A C 1
ATOM 828 O O . ILE A 1 97 ? -14.982 7.193 22.656 1.00 63.62 97 ILE A O 1
ATOM 832 N N . GLN A 1 98 ? -14.418 8.674 21.107 1.00 62.47 98 GLN A N 1
ATOM 833 C CA . GLN A 1 98 ? -14.005 9.670 22.095 1.00 62.47 98 GLN A CA 1
ATOM 834 C C . GLN A 1 98 ? -15.251 10.215 22.805 1.00 62.47 98 GLN A C 1
ATOM 836 O O . GLN A 1 98 ? -16.119 10.815 22.164 1.00 62.47 98 GLN A O 1
ATOM 841 N N . LEU A 1 99 ? -15.358 9.961 24.114 1.00 62.09 99 LEU A N 1
ATOM 842 C CA . LEU A 1 99 ? -16.440 10.498 24.935 1.00 62.09 99 LEU A CA 1
ATOM 843 C C . LEU A 1 99 ? -16.356 12.024 24.910 1.00 62.09 99 LEU A C 1
ATOM 845 O O . LEU A 1 99 ? -15.278 12.602 25.041 1.00 62.09 99 LEU A O 1
ATOM 849 N N . LYS A 1 100 ? -17.498 12.671 24.692 1.00 64.19 100 LYS A N 1
ATOM 850 C CA . LYS A 1 100 ? -17.601 14.127 24.684 1.00 64.19 100 LYS A CA 1
ATOM 851 C C . LYS A 1 100 ? -18.264 14.590 25.971 1.00 64.19 100 LYS A C 1
ATOM 853 O O . LYS A 1 100 ? -19.239 13.971 26.393 1.00 64.19 100 LYS A O 1
ATOM 858 N N . ALA A 1 101 ? -17.744 15.657 26.564 1.00 62.53 101 ALA A N 1
ATOM 859 C CA . ALA A 1 101 ? -18.412 16.372 27.644 1.00 62.53 101 ALA A CA 1
ATOM 860 C C . ALA A 1 101 ? -19.676 17.080 27.129 1.00 62.53 101 ALA A C 1
ATOM 862 O O . ALA A 1 101 ? -19.885 17.214 25.919 1.00 62.53 101 ALA A O 1
ATOM 863 N N . GLU A 1 102 ? -20.515 17.551 28.055 1.00 66.88 102 GLU A N 1
ATOM 864 C CA . GLU A 1 102 ? -21.734 18.314 27.741 1.00 66.88 102 GLU A CA 1
ATOM 865 C C . GLU A 1 102 ? -21.446 19.611 26.963 1.00 66.88 102 GLU A C 1
ATOM 867 O O . GLU A 1 102 ? -22.286 20.075 26.197 1.00 66.88 102 GLU A O 1
ATOM 872 N N . ASP A 1 103 ? -20.233 20.153 27.091 1.00 69.00 103 ASP A N 1
ATOM 873 C CA . ASP A 1 103 ? -19.742 21.316 26.343 1.00 69.00 103 ASP A CA 1
ATOM 874 C C . ASP A 1 103 ? -19.223 20.974 24.928 1.00 69.00 103 ASP A C 1
ATOM 876 O O . ASP A 1 103 ? -18.820 21.858 24.169 1.00 69.00 103 ASP A O 1
ATOM 880 N N . GLY A 1 104 ? -19.238 19.692 24.549 1.00 63.38 104 GLY A N 1
ATOM 881 C CA . GLY A 1 104 ? -18.774 19.194 23.257 1.00 63.38 104 GLY A CA 1
ATOM 882 C C . GLY A 1 104 ? -17.263 18.954 23.151 1.00 63.38 104 GLY A C 1
ATOM 883 O O . GLY A 1 104 ? -16.809 18.537 22.078 1.00 63.38 104 GLY A O 1
ATOM 884 N N . SER A 1 105 ? -16.490 19.171 24.220 1.00 72.19 105 SER A N 1
ATOM 885 C CA . SER A 1 105 ? -15.052 18.878 24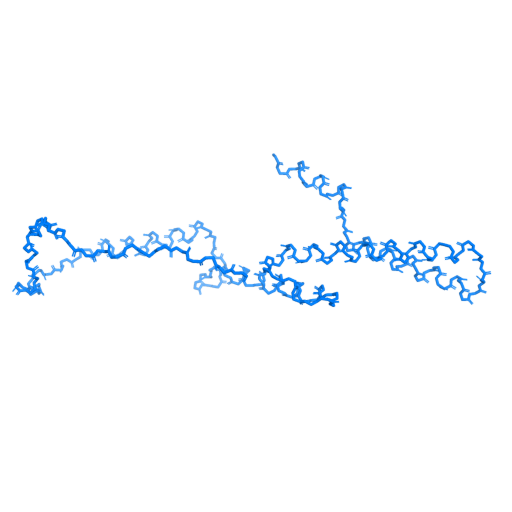.267 1.00 72.19 105 SER A CA 1
ATOM 886 C C . SER A 1 105 ? -14.780 17.369 24.380 1.00 72.19 105 SER A C 1
ATOM 888 O O . SER A 1 105 ? -15.571 16.625 24.958 1.00 72.19 105 SER A O 1
ATOM 890 N N . CYS A 1 106 ? -13.688 16.877 23.779 1.00 64.44 106 CYS A N 1
ATOM 891 C CA . CYS A 1 106 ? -13.287 15.473 23.930 1.00 64.44 106 CYS A CA 1
ATOM 892 C C . CYS A 1 106 ? -12.681 15.259 25.323 1.00 64.44 106 CYS A C 1
ATOM 894 O O . CYS A 1 106 ? -11.684 15.895 25.658 1.00 64.44 106 CYS A O 1
ATOM 896 N N . LEU A 1 107 ? -13.259 14.338 26.092 1.00 67.88 107 LEU A N 1
ATOM 897 C CA . LEU A 1 107 ? -12.799 13.969 27.427 1.00 67.88 107 LEU A CA 1
ATOM 898 C C . LEU A 1 107 ? -11.525 13.121 27.336 1.00 67.88 107 LEU A C 1
ATOM 900 O O . LEU A 1 107 ? -11.461 12.164 26.558 1.00 67.88 107 LEU A O 1
ATOM 904 N N . SER A 1 108 ? -10.517 13.467 28.136 1.00 74.94 108 SER A N 1
ATOM 905 C CA . SER A 1 108 ? -9.331 12.631 28.341 1.00 74.94 108 SER A CA 1
ATOM 906 C C . SER A 1 108 ? -9.659 11.436 29.249 1.00 74.94 108 SER A C 1
ATOM 908 O O . SER A 1 108 ? -10.647 11.470 29.983 1.00 74.94 108 SER A O 1
ATOM 910 N N . ASP A 1 109 ? -8.811 10.401 29.266 1.00 70.50 109 ASP A N 1
ATOM 911 C CA . ASP A 1 109 ? -8.935 9.258 30.197 1.00 70.50 109 ASP A CA 1
ATOM 912 C C . ASP A 1 109 ? -9.031 9.729 31.656 1.00 70.50 109 ASP A C 1
ATOM 914 O O . ASP A 1 109 ? -9.902 9.281 32.398 1.00 70.50 109 ASP A O 1
ATOM 918 N N . SER A 1 110 ? -8.231 10.725 32.044 1.00 75.81 110 SER A N 1
ATOM 919 C CA . SER A 1 110 ? -8.278 11.304 33.393 1.00 75.81 110 SER A CA 1
ATOM 920 C C . SER A 1 110 ? -9.590 12.038 33.696 1.00 75.81 110 SER A C 1
ATOM 922 O O . SER A 1 110 ? -10.044 12.056 34.840 1.00 75.81 110 SER A O 1
ATOM 924 N N . ASP A 1 111 ? -10.226 12.636 32.684 1.00 75.56 111 ASP A N 1
ATOM 925 C CA . ASP A 1 111 ? -11.514 13.307 32.864 1.00 75.56 111 ASP A CA 1
ATOM 926 C C . ASP A 1 111 ? -12.644 12.287 33.021 1.00 75.56 111 ASP A C 1
ATOM 928 O O . ASP A 1 111 ? -13.539 12.485 33.842 1.00 75.56 111 ASP A O 1
ATOM 932 N N . MET A 1 112 ? -12.576 11.176 32.279 1.00 75.62 112 MET A N 1
ATOM 933 C CA . MET A 1 112 ? -13.512 10.059 32.409 1.00 75.62 112 MET A CA 1
ATOM 934 C C . MET A 1 112 ? -13.429 9.412 33.793 1.00 75.62 112 MET A C 1
ATOM 936 O O . MET A 1 112 ? -14.465 9.184 34.416 1.00 75.62 112 MET A O 1
ATOM 940 N N . GLU A 1 113 ? -12.216 9.166 34.298 1.00 81.25 113 GLU A N 1
ATOM 941 C CA . GLU A 1 113 ? -12.002 8.640 35.652 1.00 81.25 113 GLU A CA 1
ATOM 942 C C . GLU A 1 113 ? -12.616 9.560 36.711 1.00 81.25 113 GLU A C 1
ATOM 944 O O . GLU A 1 113 ? -13.329 9.100 37.604 1.00 81.25 113 GLU A O 1
ATOM 949 N N . ARG A 1 114 ? -12.396 10.874 36.592 1.00 82.88 114 ARG A N 1
ATOM 950 C CA . ARG A 1 114 ? -12.971 11.855 37.517 1.00 82.88 114 ARG A CA 1
ATOM 951 C C . ARG A 1 114 ? -14.500 11.857 37.475 1.00 82.88 114 ARG A C 1
ATOM 953 O O . ARG A 1 114 ? -15.116 11.827 38.534 1.00 82.88 114 ARG A O 1
ATOM 960 N N . ILE A 1 115 ? -15.105 11.874 36.284 1.00 81.69 115 ILE A N 1
ATOM 961 C CA . ILE A 1 115 ? -16.571 11.878 36.118 1.00 81.69 115 ILE A CA 1
ATOM 962 C C . ILE A 1 115 ? -17.187 10.590 36.676 1.00 81.69 115 ILE A C 1
ATOM 964 O O . ILE A 1 115 ? -18.203 10.645 37.364 1.00 81.69 115 ILE A O 1
ATOM 968 N N . ALA A 1 116 ? -16.570 9.433 36.420 1.00 82.00 116 ALA A N 1
ATOM 969 C CA . ALA A 1 116 ? -17.040 8.160 36.956 1.00 82.00 116 ALA A CA 1
ATOM 970 C C . ALA A 1 116 ? -16.979 8.139 38.492 1.00 82.00 116 ALA A C 1
ATOM 972 O O . ALA A 1 116 ? -17.957 7.765 39.141 1.00 82.00 116 ALA A O 1
ATOM 973 N N . ASN A 1 117 ? -15.861 8.585 39.072 1.00 85.38 117 ASN A N 1
ATOM 974 C CA . ASN A 1 117 ? -15.684 8.642 40.522 1.00 85.38 117 ASN A CA 1
ATOM 975 C C . ASN A 1 117 ? -16.658 9.620 41.190 1.00 85.38 117 ASN A C 1
ATOM 977 O O . ASN A 1 117 ? -17.209 9.293 42.235 1.00 85.38 117 ASN A O 1
ATOM 981 N N . ASP A 1 118 ? -16.913 10.782 40.587 1.00 85.12 118 ASP A N 1
ATOM 982 C CA . ASP A 1 118 ? -17.869 11.761 41.114 1.00 85.12 118 ASP A CA 1
ATOM 983 C C . ASP A 1 118 ? -19.320 11.259 41.018 1.00 85.12 118 ASP A C 1
ATOM 985 O O . ASP A 1 118 ? -20.084 11.354 41.976 1.00 85.12 118 ASP A O 1
ATOM 989 N N . TYR A 1 119 ? -19.700 10.638 39.897 1.00 83.44 119 TYR A N 1
ATOM 990 C CA . TYR A 1 119 ? -21.043 10.087 39.709 1.00 83.44 119 TYR A CA 1
ATOM 991 C C . TYR A 1 119 ? -21.355 8.964 40.704 1.00 83.44 119 TYR A C 1
ATOM 993 O O . TYR A 1 119 ? -22.353 9.027 41.427 1.00 83.44 119 TYR A O 1
ATOM 1001 N N . TYR A 1 120 ? -20.493 7.944 40.777 1.00 82.25 120 TYR A N 1
ATOM 1002 C CA . TYR A 1 120 ? -20.700 6.838 41.710 1.00 82.25 120 TYR A CA 1
ATOM 1003 C C . TYR A 1 120 ? -20.470 7.276 43.158 1.00 82.25 120 TYR A C 1
ATOM 1005 O O . TYR A 1 120 ? -21.232 6.871 44.032 1.00 82.25 120 TYR A O 1
ATOM 1013 N N . GLY A 1 121 ? -19.510 8.168 43.410 1.00 83.81 121 GLY A N 1
ATOM 1014 C CA . GLY A 1 121 ? -19.307 8.790 44.716 1.00 83.81 121 GLY A CA 1
ATOM 1015 C C . GLY A 1 121 ? -20.570 9.482 45.222 1.00 83.81 121 GLY A C 1
ATOM 1016 O O . GLY A 1 121 ? -20.986 9.225 46.342 1.00 83.81 121 GLY A O 1
ATOM 1017 N N . ASN A 1 122 ? -21.250 10.269 44.387 1.00 82.12 122 ASN A N 1
ATOM 1018 C CA . ASN A 1 122 ? -22.492 10.950 44.764 1.00 82.12 122 ASN A CA 1
ATOM 1019 C C . ASN A 1 122 ? -23.693 10.006 44.931 1.00 82.12 122 ASN A C 1
ATOM 1021 O O . ASN A 1 122 ? -24.557 10.271 45.767 1.00 82.12 122 ASN A O 1
ATOM 1025 N N . ILE A 1 123 ? -23.771 8.911 44.168 1.00 80.19 123 ILE A N 1
ATOM 1026 C CA . ILE A 1 123 ? -24.822 7.895 44.346 1.00 80.19 123 ILE A CA 1
ATOM 1027 C C . ILE A 1 123 ? -24.639 7.151 45.669 1.00 80.19 123 ILE A C 1
ATOM 1029 O O . ILE A 1 123 ? -25.607 6.986 46.404 1.00 80.19 123 ILE A O 1
ATOM 1033 N N . PHE A 1 124 ? -23.412 6.732 45.982 1.00 75.38 124 PHE A N 1
ATOM 1034 C CA . PHE A 1 124 ? -23.123 5.965 47.195 1.00 75.38 124 PHE A CA 1
ATOM 1035 C C . PHE A 1 124 ? -22.941 6.842 48.443 1.00 75.38 124 PHE A C 1
ATOM 1037 O O . PHE A 1 124 ? -23.105 6.348 49.550 1.00 75.38 124 PHE A O 1
ATOM 1044 N N . ALA A 1 125 ? -22.658 8.139 48.291 1.00 70.19 125 ALA A N 1
ATOM 1045 C CA . ALA A 1 125 ? -22.655 9.102 49.396 1.00 70.19 125 ALA A CA 1
ATOM 1046 C C . ALA A 1 125 ? -24.063 9.611 49.745 1.00 70.19 125 ALA A C 1
ATOM 1048 O O . ALA A 1 125 ? -24.274 10.117 50.846 1.00 70.19 125 ALA A O 1
ATOM 1049 N N . LYS A 1 126 ? -25.046 9.461 48.845 1.00 60.19 126 LYS A N 1
ATOM 1050 C CA . LYS A 1 126 ? -26.469 9.670 49.149 1.00 60.19 126 LYS A CA 1
ATOM 1051 C C . LYS A 1 126 ? -27.058 8.470 49.900 1.00 60.19 126 LYS A C 1
ATOM 1053 O O . LYS A 1 126 ? -28.077 7.915 49.506 1.00 60.19 126 LYS A O 1
ATOM 1058 N N . GLU A 1 127 ? -26.469 8.124 51.038 1.00 57.31 127 GLU A N 1
ATOM 1059 C CA . GLU A 1 127 ? -27.195 7.448 52.115 1.00 57.31 127 GLU A CA 1
ATOM 1060 C C . GLU A 1 127 ? -27.883 8.512 52.977 1.00 57.31 127 GLU A C 1
ATOM 1062 O O . GLU A 1 127 ? -27.453 8.864 54.071 1.00 57.31 127 GLU A O 1
ATOM 1067 N N . GLY A 1 128 ? -28.967 9.064 52.436 1.00 57.66 128 GLY A N 1
ATOM 1068 C CA . GLY A 1 128 ? -30.018 9.679 53.234 1.00 57.66 128 GLY A CA 1
ATOM 1069 C C . GLY A 1 128 ? -31.113 8.641 53.427 1.00 57.66 128 GLY A C 1
ATOM 1070 O O . GLY A 1 128 ? -31.901 8.428 52.513 1.00 57.66 128 GLY A O 1
ATOM 1071 N N . GLU A 1 129 ? -31.088 7.966 54.577 1.00 55.50 129 GLU A N 1
ATOM 1072 C CA . GLU A 1 129 ? -32.207 7.244 55.199 1.00 55.50 129 GLU A CA 1
ATOM 1073 C C . GLU A 1 129 ? -33.143 6.518 54.219 1.00 55.50 129 GLU A C 1
ATOM 1075 O O . GLU A 1 129 ? -34.275 6.929 53.969 1.00 55.50 129 GLU A O 1
ATOM 1080 N N . THR A 1 130 ? -32.706 5.375 53.683 1.00 49.72 130 THR A N 1
ATOM 1081 C CA . THR A 1 130 ? -33.698 4.422 53.176 1.00 49.72 130 THR A CA 1
ATOM 1082 C C . THR A 1 130 ? -34.388 3.824 54.395 1.00 49.72 130 THR A C 1
ATOM 1084 O O . THR A 1 130 ? -33.821 2.960 55.066 1.00 49.72 130 THR A O 1
ATOM 1087 N N . GLU A 1 131 ? -35.589 4.309 54.726 1.00 53.97 131 GLU A N 1
ATOM 1088 C CA . GLU A 1 131 ? -36.442 3.647 55.705 1.00 53.97 131 GLU A CA 1
ATOM 1089 C C . GLU A 1 131 ? -36.551 2.159 55.338 1.00 53.97 131 GLU A C 1
ATOM 1091 O O . GLU A 1 131 ? -37.183 1.763 54.357 1.00 53.97 131 GLU A O 1
ATOM 1096 N N . LEU A 1 132 ? -35.968 1.305 56.179 1.00 51.88 132 LEU A N 1
ATOM 1097 C CA . LEU A 1 132 ? -36.088 -0.154 56.116 1.00 51.88 132 LEU A CA 1
ATOM 1098 C C . LEU A 1 132 ? -37.534 -0.641 56.365 1.00 51.88 132 LEU A C 1
ATOM 1100 O O . LEU A 1 132 ? -37.778 -1.847 56.437 1.00 51.88 132 LEU A O 1
ATOM 1104 N N . SER A 1 133 ? -38.499 0.277 56.497 1.00 53.53 133 SER A N 1
ATOM 1105 C CA . SER A 1 133 ? -39.927 0.003 56.678 1.00 53.53 133 SER A CA 1
ATOM 1106 C C . SER A 1 133 ? -40.553 -0.667 55.447 1.00 53.53 133 SER A C 1
ATOM 1108 O O . SER A 1 133 ? -41.545 -1.383 55.583 1.00 53.53 133 SER A O 1
ATOM 1110 N N . ALA A 1 134 ? -39.940 -0.510 54.266 1.00 56.88 134 ALA A N 1
ATOM 1111 C CA . ALA A 1 134 ? -40.452 -1.021 52.995 1.00 56.88 134 ALA A CA 1
ATOM 1112 C C . ALA A 1 134 ? -39.765 -2.301 52.481 1.00 56.88 134 ALA A C 1
ATOM 1114 O O . ALA A 1 134 ? -40.008 -2.698 51.343 1.00 56.88 134 ALA A O 1
ATOM 1115 N N . VAL A 1 135 ? -38.934 -2.983 53.281 1.00 55.59 135 VAL A N 1
ATOM 1116 C CA . VAL A 1 135 ? -38.477 -4.335 52.913 1.00 55.59 135 VAL A CA 1
ATOM 1117 C C . VAL A 1 135 ? -39.632 -5.306 53.181 1.00 55.59 135 VAL A C 1
ATOM 1119 O O . VAL A 1 135 ? -40.015 -5.465 54.344 1.00 55.59 135 VAL A O 1
ATOM 1122 N N . PRO A 1 136 ? -40.194 -5.998 52.169 1.00 55.31 136 PRO A N 1
ATOM 1123 C CA . PRO A 1 136 ? -41.185 -7.034 52.411 1.00 55.31 136 PRO A CA 1
ATOM 1124 C C . PRO A 1 136 ? -40.508 -8.161 53.193 1.00 55.31 136 PRO A C 1
ATOM 1126 O O . PRO A 1 136 ? -39.787 -8.993 52.638 1.00 55.31 136 PRO A O 1
ATOM 1129 N N . LYS A 1 137 ? -40.708 -8.185 54.511 1.00 59.22 137 LYS A N 1
ATOM 1130 C CA . LYS A 1 137 ? -40.313 -9.318 55.342 1.00 59.22 137 LYS A CA 1
ATOM 1131 C C . LYS A 1 137 ? -41.117 -10.531 54.870 1.00 59.22 137 LYS A C 1
ATOM 1133 O O . LYS A 1 137 ? -42.332 -10.567 55.040 1.00 59.22 137 LYS A O 1
ATOM 1138 N N . GLY A 1 138 ? -40.435 -11.514 54.280 1.00 59.16 138 GLY A N 1
ATOM 1139 C CA . GLY A 1 138 ? -40.987 -12.863 54.115 1.00 59.16 138 GLY A CA 1
ATOM 1140 C C . GLY A 1 138 ? -41.259 -13.369 52.697 1.00 59.16 138 GLY A C 1
ATOM 1141 O O . GLY A 1 138 ? -42.196 -14.142 52.530 1.00 59.16 138 GLY A O 1
ATOM 1142 N N . LYS A 1 139 ? -40.468 -13.009 51.676 1.00 55.91 139 LYS A N 1
ATOM 1143 C CA . LYS A 1 139 ? -40.527 -13.705 50.366 1.00 55.91 139 LYS A CA 1
ATOM 1144 C C . LYS A 1 139 ? -39.173 -14.088 49.766 1.00 55.91 139 LYS A C 1
ATOM 1146 O O . LYS A 1 139 ? -39.064 -14.238 48.553 1.00 55.91 139 LYS A O 1
ATOM 1151 N N . PHE A 1 140 ? -38.152 -14.285 50.594 1.00 51.09 140 PHE A N 1
ATOM 1152 C CA . PHE A 1 140 ? -36.935 -14.945 50.127 1.00 51.09 140 PHE A CA 1
ATOM 1153 C C . PHE A 1 140 ? -37.047 -16.444 50.416 1.00 51.09 140 PHE A C 1
ATOM 1155 O O . PHE A 1 140 ? -37.308 -16.805 51.566 1.00 51.09 140 PHE A O 1
ATOM 1162 N N . PRO A 1 141 ? -36.920 -17.316 49.402 1.00 54.25 141 PRO A N 1
ATOM 1163 C CA . PRO A 1 141 ? -36.889 -18.750 49.630 1.00 54.25 141 PRO A CA 1
ATOM 1164 C C . PRO A 1 141 ? -35.668 -19.092 50.488 1.00 54.25 141 PRO A C 1
ATOM 1166 O O . PRO A 1 141 ? -34.553 -18.655 50.204 1.00 54.25 141 PRO A O 1
ATOM 1169 N N . ILE A 1 142 ? -35.899 -19.854 51.557 1.00 61.19 142 ILE A N 1
ATOM 1170 C CA . ILE A 1 142 ? -34.831 -20.436 52.367 1.00 61.19 142 ILE A CA 1
ATOM 1171 C C . ILE A 1 142 ? -34.150 -21.474 51.479 1.00 61.19 142 ILE A C 1
ATOM 1173 O O . ILE A 1 142 ? -34.802 -22.395 50.988 1.00 61.19 142 ILE A O 1
ATOM 1177 N N . ILE A 1 143 ? -32.856 -21.296 51.228 1.00 59.94 143 ILE A N 1
ATOM 1178 C CA . ILE A 1 143 ? -32.054 -22.317 50.560 1.00 59.94 143 ILE A CA 1
ATOM 1179 C C . ILE A 1 143 ? -31.858 -23.423 51.595 1.00 59.94 143 ILE A C 1
ATOM 1181 O O . ILE A 1 143 ? -31.024 -23.297 52.488 1.00 59.94 143 ILE A O 1
ATOM 1185 N N . GLU A 1 144 ? -32.682 -24.467 51.525 1.00 51.16 144 GLU A N 1
ATOM 1186 C CA . GLU A 1 144 ? -32.409 -25.701 52.253 1.00 51.16 144 GLU A CA 1
ATOM 1187 C C . GLU A 1 144 ? -31.110 -26.292 51.698 1.00 51.16 144 GLU A C 1
ATOM 1189 O O . GLU A 1 144 ? -30.949 -26.433 50.483 1.00 51.16 144 GLU A O 1
ATOM 1194 N N . GLU A 1 145 ? -30.161 -26.567 52.597 1.00 52.38 145 GLU A N 1
ATOM 1195 C CA . GLU A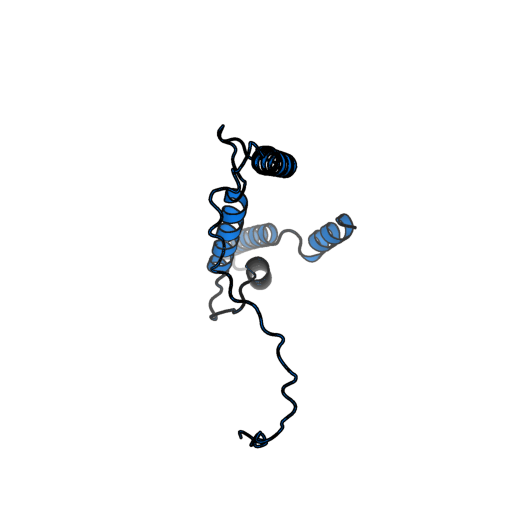 1 145 ? -28.876 -27.187 52.282 1.00 52.38 145 GLU A CA 1
ATOM 1196 C C . GLU A 1 145 ? -29.080 -28.375 51.342 1.00 52.38 145 GLU A C 1
ATOM 1198 O O . GLU A 1 145 ? -29.779 -29.341 51.665 1.00 52.38 145 GLU A O 1
ATOM 1203 N N . ILE A 1 146 ? -28.455 -28.299 50.166 1.00 50.34 146 ILE A N 1
ATOM 1204 C CA . ILE A 1 146 ? -28.410 -29.395 49.206 1.00 50.34 146 ILE A CA 1
ATOM 1205 C C . ILE A 1 146 ? -27.691 -30.554 49.899 1.00 50.34 146 ILE A C 1
ATOM 1207 O O . ILE A 1 146 ? -26.464 -30.582 49.978 1.00 50.34 146 ILE A O 1
ATOM 1211 N N . LYS A 1 147 ? -28.467 -31.512 50.417 1.00 43.03 147 LYS A N 1
ATOM 1212 C CA . LYS A 1 147 ? -27.945 -32.810 50.832 1.00 43.03 147 LYS A CA 1
ATOM 1213 C C . LYS A 1 147 ? -27.303 -33.461 49.616 1.00 43.03 147 LYS A C 1
ATOM 1215 O O . LYS A 1 147 ? -27.939 -33.615 48.575 1.00 43.03 147 LYS A O 1
ATOM 1220 N N . GLU A 1 148 ? -26.032 -33.798 49.790 1.00 45.16 148 GLU A N 1
ATOM 1221 C CA . GLU A 1 148 ? -25.188 -34.596 48.912 1.00 45.16 148 GLU A CA 1
ATOM 1222 C C . GLU A 1 148 ? -26.002 -35.571 48.050 1.00 45.16 148 GLU A C 1
ATOM 1224 O O . GLU A 1 148 ? -26.571 -36.543 48.551 1.00 45.16 148 GLU A O 1
ATOM 1229 N N . ILE A 1 149 ? -26.028 -35.346 46.734 1.00 43.75 149 ILE A N 1
ATOM 1230 C CA . ILE A 1 149 ? -26.492 -36.365 45.792 1.00 43.75 149 ILE A CA 1
ATOM 1231 C C . ILE A 1 149 ? -25.362 -37.392 45.669 1.00 43.75 149 ILE A C 1
ATOM 1233 O O . ILE A 1 149 ? -24.534 -37.352 44.761 1.00 43.75 149 ILE A O 1
ATOM 1237 N N . THR A 1 150 ? -25.309 -38.306 46.633 1.00 46.06 150 THR A N 1
ATOM 1238 C CA . THR A 1 150 ? -24.639 -39.596 46.485 1.00 46.06 150 THR A CA 1
ATOM 1239 C C . THR A 1 150 ? -25.632 -40.551 45.822 1.00 46.06 150 THR A C 1
ATOM 1241 O O . THR A 1 150 ? -26.645 -40.914 46.410 1.00 46.06 150 THR A O 1
ATOM 1244 N N . GLY A 1 151 ? -25.395 -40.939 44.564 1.00 40.59 151 GLY A N 1
ATOM 1245 C CA . GLY A 1 151 ? -26.302 -41.880 43.893 1.00 40.59 151 GLY A CA 1
ATOM 1246 C C . GLY A 1 151 ? -26.139 -41.980 42.383 1.00 40.59 151 GLY A C 1
ATOM 1247 O O . GLY A 1 151 ? -26.871 -41.363 41.624 1.00 40.59 151 GLY A O 1
ATOM 1248 N N . ILE A 1 152 ? -25.170 -42.782 41.963 1.00 46.50 152 ILE A N 1
ATOM 1249 C CA . ILE A 1 152 ? -24.798 -43.126 40.586 1.00 46.50 152 ILE A CA 1
ATOM 1250 C C . ILE A 1 152 ? -25.890 -43.988 39.923 1.00 46.50 152 ILE A C 1
ATOM 1252 O O . ILE A 1 152 ? -26.321 -44.951 40.548 1.00 46.50 152 ILE A O 1
ATOM 1256 N N . ALA A 1 153 ? -26.245 -43.730 38.653 1.00 41.41 153 ALA A N 1
ATOM 1257 C CA . ALA A 1 153 ? -26.465 -44.760 37.615 1.00 41.41 153 ALA A CA 1
ATOM 1258 C C . ALA A 1 153 ? -26.941 -44.147 36.280 1.00 41.41 153 ALA A C 1
ATOM 1260 O O . ALA A 1 153 ? -28.038 -43.604 36.203 1.00 41.41 153 ALA A O 1
ATOM 1261 N N . GLY A 1 154 ? -26.156 -44.325 35.208 1.00 42.28 154 GLY A N 1
ATOM 1262 C CA . GLY A 1 154 ? -26.680 -44.288 33.834 1.00 42.28 154 GLY A CA 1
ATOM 1263 C C . GLY A 1 154 ? -26.048 -43.282 32.871 1.00 42.28 154 GLY A C 1
ATOM 1264 O O . GLY A 1 154 ? -26.766 -42.483 32.283 1.00 42.28 154 GLY A O 1
ATOM 1265 N N . ILE A 1 155 ? -24.733 -43.351 32.635 1.00 47.16 155 ILE A N 1
ATOM 1266 C CA . ILE A 1 155 ? -24.135 -42.760 31.424 1.00 47.16 155 ILE A CA 1
ATOM 1267 C C . ILE A 1 155 ? -23.738 -43.912 30.491 1.00 47.16 155 ILE A C 1
ATOM 1269 O O . ILE A 1 155 ? -22.780 -44.624 30.801 1.00 47.16 155 ILE A O 1
ATOM 1273 N N . PRO A 1 156 ? -24.434 -44.141 29.364 1.00 38.97 156 PRO A N 1
ATOM 1274 C CA . PRO A 1 156 ? -23.915 -45.011 28.324 1.00 38.97 156 PRO A CA 1
ATOM 1275 C C . PRO A 1 156 ? -22.758 -44.311 27.599 1.00 38.97 156 PRO A C 1
ATOM 1277 O O . PRO A 1 156 ? -22.889 -43.220 27.049 1.00 38.97 156 PRO A O 1
ATOM 1280 N N . HIS A 1 157 ? -21.609 -44.976 27.629 1.00 44.78 157 HIS A N 1
ATOM 1281 C CA . HIS A 1 157 ? -20.384 -44.643 26.916 1.00 44.78 157 HIS A CA 1
ATOM 1282 C C . HIS A 1 157 ? -20.603 -44.734 25.395 1.00 44.78 157 HIS A C 1
ATOM 1284 O O . HIS A 1 157 ? -20.770 -45.829 24.857 1.00 44.78 157 HIS A O 1
ATOM 1290 N N . VAL A 1 158 ? -20.571 -43.597 24.693 1.00 49.97 158 VAL A N 1
ATOM 1291 C CA . VAL A 1 158 ? -20.572 -43.543 23.222 1.00 49.97 158 VAL A CA 1
ATOM 1292 C C . VAL A 1 158 ? -19.125 -43.444 22.739 1.00 49.97 158 VAL A C 1
ATOM 1294 O O . VAL A 1 158 ? -18.461 -42.429 22.937 1.00 49.97 158 VAL A O 1
ATOM 1297 N N . THR A 1 159 ? -18.623 -44.512 22.120 1.00 49.84 159 THR A N 1
ATOM 1298 C CA . THR A 1 159 ? -17.367 -44.505 21.359 1.00 49.84 159 THR A CA 1
ATOM 1299 C C . THR A 1 159 ? -17.538 -43.688 20.070 1.00 49.84 159 THR A C 1
ATOM 1301 O O . THR A 1 159 ? -18.555 -43.847 19.392 1.00 49.84 159 THR A O 1
ATOM 1304 N N . PRO A 1 160 ? -16.553 -42.865 19.662 1.00 43.56 160 PRO A N 1
ATOM 1305 C CA . PRO A 1 160 ? -16.598 -42.196 18.369 1.00 43.56 160 PRO A CA 1
ATOM 1306 C C . PRO A 1 160 ? -16.334 -43.212 17.250 1.00 43.56 160 PRO A C 1
ATOM 1308 O O . PRO A 1 160 ? -15.244 -43.778 17.154 1.00 43.56 160 PRO A O 1
ATOM 1311 N N . GLN A 1 161 ? -17.336 -43.452 16.402 1.00 45.38 161 GLN A N 1
ATOM 1312 C CA . GLN A 1 161 ? -17.144 -44.120 15.117 1.00 45.38 161 GLN A CA 1
ATOM 1313 C C . GLN A 1 161 ? -16.457 -43.161 14.139 1.00 45.38 161 GLN A C 1
ATOM 1315 O O . GLN A 1 161 ? -16.899 -42.031 13.938 1.00 45.38 161 GLN A O 1
ATOM 1320 N N . ASN A 1 162 ? -15.374 -43.656 13.540 1.00 43.84 162 ASN A N 1
ATOM 1321 C CA . ASN A 1 162 ? -14.637 -43.055 12.435 1.00 43.84 162 ASN A CA 1
ATOM 1322 C C . ASN A 1 162 ? -15.579 -42.604 11.307 1.00 43.84 162 ASN A C 1
ATOM 1324 O O . ASN A 1 162 ? -16.301 -43.429 10.745 1.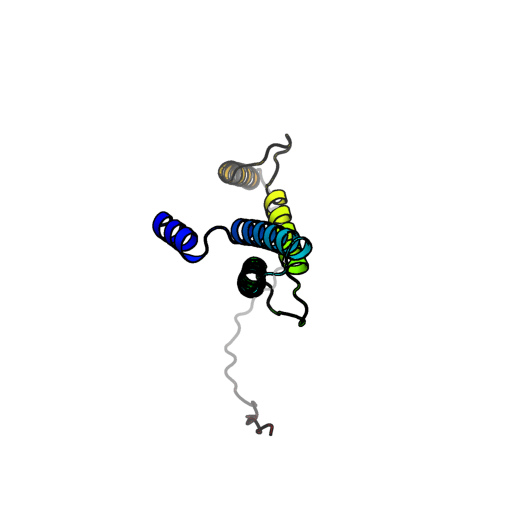00 43.84 162 ASN A O 1
ATOM 1328 N N . MET A 1 163 ? -15.511 -41.324 10.937 1.00 42.16 163 MET A N 1
ATOM 1329 C CA . MET A 1 163 ? -15.960 -40.871 9.621 1.00 42.16 163 MET A CA 1
ATOM 1330 C C . MET A 1 163 ? -14.797 -41.043 8.644 1.00 42.16 163 MET A C 1
ATOM 1332 O O . MET A 1 163 ? -13.705 -40.521 8.870 1.00 42.16 163 MET A O 1
ATOM 1336 N N . VAL A 1 164 ? -15.059 -41.853 7.619 1.00 50.75 164 VAL A N 1
ATOM 1337 C CA . VAL A 1 164 ? -14.293 -41.954 6.371 1.00 50.75 164 VAL A CA 1
ATOM 1338 C C . VAL A 1 164 ? -14.367 -40.631 5.618 1.00 50.75 164 VAL A C 1
ATOM 1340 O O . VAL A 1 164 ? -15.457 -40.013 5.654 1.00 50.75 164 VAL A O 1
#

Radius of gyration: 33.08 Å; chains: 1; bounding box: 58×66×87 Å

Secondary structure (DSSP, 8-state):
-HHHHHHHHHHHT--HHHHHHHHHHHHHHHHHHHHH---HHHHHHHHHHHHHHHHHHHHHHHHHHHHHT-S---SSS--HHHHHHHHHHHHHHHHHTS-B-TTSPBPPHHHHHHHHHHHHHHHHH------GGGS-TT-SPP------------------PPP-

Organism: NCBI:txid132261

Foldseek 3Di:
DVVVVVVCCCVPVNPLVVQLVVLVVVLVVLVVVCVVPPDPVSVVVNVVSVVSNVVSLVVLLVVLVVLLPDDDPPDDDSPSVVSVVSNVVVVVVVVVPQDADPVRHRDDPVRVVVVVCVVVVVVVVPPPDPPPPPDPPDPDDDPDPPDDPPDDDDDDDDDDDDDD

Sequence (164 aa):
MATAFAEWNRATFGNIHQRKKNLNKRLEGVQRALDNKHHPSLIKLEKKLRRDLDNTLHQEEIFWYQQSREEWITSGDLNTKYYHTIVNIKKARRQKIQLKAEDGSCLSDSDMERIANDYYGNIFAKEGETELSAVPKGKFPIIEEIKEITGIAGIPHVTPQNMV

pLDDT: mean 73.99, std 16.86, range [38.97, 96.56]